Protein AF-A0A820QD70-F1 (afdb_monomer)

Solvent-accessible surface area (backbone atoms only — not comparable to full-atom values): 6001 Å² total; per-residue (Å²): 91,65,48,60,62,79,46,61,94,56,90,63,70,84,49,39,33,91,88,77,72,37,71,30,68,42,69,40,91,84,80,68,43,86,37,78,56,48,93,78,48,75,41,85,82,56,80,71,97,57,97,62,93,88,66,84,82,82,71,86,64,44,66,90,75,40,66,89,76,60,82,84,79,87,78,93,74,86,79,92,79,87,86,129

Radius of gyration: 16.75 Å; Cα contacts (8 Å, |Δi|>4): 58; chains: 1; bounding box: 45×28×53 Å

Secondary structure (DSSP, 8-state):
-HHHHHTTTS--GGGEETTTTEE-EEE-TTT--EEE--TT---TTPPPSS--TT---TTSS-TTT-GGG--S---SS-------

Foldseek 3Di:
DVVCVVQPPHDPPVQADPVVLHGDWDQDPPVSDTAGDDPVDDDPPGDDPDDDPPDDPPPPDTPSPDCVPDDDDDDPDDDDDDDD

Nearest PDB structures (foldseek):
  8j07-assembly1_z  TM=9.791E-01  e=5.252E-08  Homo sapiens
  7jtk-assembly1_k  TM=9.742E-01  e=6.851E-06  Chlamydomonas reinhardtii

InterPro domains:
  IPR052320 Cytochrome b5 domain-containing [PTHR21281] (1-83)

Structure (mmCIF, N/CA/C/O backbone):
data_AF-A0A820QD70-F1
#
_entry.id   AF-A0A820QD70-F1
#
loop_
_atom_site.group_PDB
_atom_site.id
_atom_site.type_symbol
_atom_site.label_atom_id
_atom_site.label_alt_id
_atom_site.label_comp_id
_atom_site.label_asym_id
_atom_site.label_entity_id
_atom_site.label_seq_id
_atom_site.pdbx_PDB_ins_code
_atom_site.Cartn_x
_atom_site.Cartn_y
_atom_site.Cartn_z
_atom_site.occupancy
_atom_site.B_iso_or_equiv
_atom_site.auth_seq_id
_atom_site.auth_comp_id
_atom_site.auth_asym_id
_atom_site.auth_atom_id
_atom_site.pdbx_PDB_model_num
ATOM 1 N N . LEU A 1 1 ? -6.477 -0.096 -10.855 1.00 64.12 1 LEU A N 1
ATOM 2 C CA . LEU A 1 1 ? -7.521 0.137 -9.827 1.00 64.12 1 LEU A CA 1
ATOM 3 C C . LEU A 1 1 ? -8.033 -1.145 -9.184 1.00 64.12 1 LEU A C 1
ATOM 5 O O . LEU A 1 1 ? -8.197 -1.124 -7.974 1.00 64.12 1 LEU A O 1
ATOM 9 N N . LYS A 1 2 ? -8.242 -2.230 -9.951 1.00 83.19 2 LYS A N 1
ATOM 10 C CA . LYS A 1 2 ? -8.806 -3.500 -9.454 1.00 83.19 2 LYS A CA 1
ATOM 11 C C . LYS A 1 2 ? -8.325 -3.923 -8.049 1.00 83.19 2 LYS A C 1
ATOM 13 O O . LYS A 1 2 ? -9.182 -4.000 -7.182 1.00 83.19 2 LYS A O 1
ATOM 18 N N . PRO A 1 3 ? -7.011 -3.992 -7.737 1.00 90.19 3 PRO A N 1
ATOM 19 C CA . PRO A 1 3 ? -6.574 -4.560 -6.458 1.00 90.19 3 PRO A CA 1
ATOM 20 C C . PRO A 1 3 ? -7.054 -3.800 -5.215 1.00 90.19 3 PRO A C 1
ATOM 22 O O . PRO A 1 3 ? -7.345 -4.426 -4.209 1.00 90.19 3 PRO A O 1
ATOM 25 N N . ILE A 1 4 ? -7.149 -2.462 -5.268 1.00 91.56 4 ILE A N 1
ATOM 26 C CA . ILE A 1 4 ? -7.632 -1.647 -4.133 1.00 91.56 4 ILE A CA 1
ATOM 27 C C . ILE A 1 4 ? -9.153 -1.754 -3.990 1.00 91.56 4 ILE A C 1
ATOM 29 O O . ILE A 1 4 ? -9.663 -1.762 -2.875 1.00 91.56 4 ILE A O 1
ATOM 33 N N . ILE A 1 5 ? -9.873 -1.826 -5.112 1.00 93.12 5 ILE A N 1
ATOM 34 C CA . ILE A 1 5 ? -11.335 -1.950 -5.113 1.00 93.12 5 ILE A CA 1
ATOM 35 C C . ILE A 1 5 ? -11.739 -3.327 -4.577 1.00 93.12 5 ILE A C 1
ATOM 37 O O . ILE A 1 5 ? -12.651 -3.417 -3.760 1.00 93.12 5 ILE A O 1
ATOM 41 N N . ASP A 1 6 ? -11.021 -4.375 -4.981 1.00 93.19 6 ASP A N 1
ATOM 42 C CA . ASP A 1 6 ? -11.309 -5.759 -4.596 1.00 93.19 6 ASP A CA 1
ATOM 43 C C . ASP A 1 6 ? -11.134 -5.998 -3.083 1.00 93.19 6 ASP A C 1
ATOM 45 O O . ASP A 1 6 ? -11.796 -6.863 -2.515 1.00 93.19 6 ASP A O 1
ATOM 49 N N . VAL A 1 7 ? -10.276 -5.216 -2.414 1.00 93.31 7 VAL A N 1
ATOM 50 C CA . VAL A 1 7 ? -10.035 -5.289 -0.958 1.00 93.31 7 VAL A CA 1
ATOM 51 C C . VAL A 1 7 ? -10.645 -4.116 -0.183 1.00 93.31 7 VAL A C 1
ATOM 53 O O . VAL A 1 7 ? -10.249 -3.842 0.952 1.00 93.31 7 VAL A O 1
ATOM 56 N N . ALA A 1 8 ? -11.596 -3.392 -0.776 1.00 93.38 8 ALA A N 1
ATOM 57 C CA . ALA A 1 8 ? -12.217 -2.243 -0.128 1.00 93.38 8 ALA A CA 1
ATOM 58 C C . ALA A 1 8 ? -12.863 -2.633 1.217 1.00 93.38 8 ALA A C 1
ATOM 60 O O . ALA A 1 8 ? -13.629 -3.589 1.310 1.00 93.38 8 ALA A O 1
ATOM 61 N N . GLY A 1 9 ? -12.547 -1.876 2.273 1.00 92.81 9 GLY A N 1
ATOM 62 C CA . GLY A 1 9 ? -13.025 -2.143 3.635 1.00 92.81 9 GLY A CA 1
ATOM 63 C C . GLY A 1 9 ? -12.229 -3.203 4.408 1.00 92.81 9 GLY A C 1
ATOM 64 O O . GLY A 1 9 ? -12.537 -3.445 5.574 1.00 92.81 9 GLY A O 1
ATOM 65 N N . LEU A 1 10 ? -11.204 -3.808 3.800 1.00 93.88 10 LEU A N 1
ATOM 66 C CA . LEU A 1 10 ? -10.302 -4.757 4.456 1.00 93.88 10 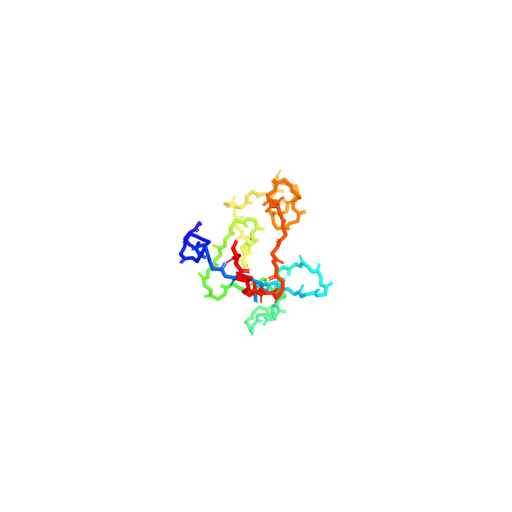LEU A CA 1
ATOM 67 C C . LEU A 1 10 ? -9.007 -4.085 4.937 1.00 93.88 10 LEU A C 1
ATOM 69 O O . LEU A 1 10 ? -8.676 -2.962 4.554 1.00 93.88 10 LEU A O 1
ATOM 73 N N . ASP A 1 11 ? -8.254 -4.802 5.775 1.00 93.12 11 ASP A N 1
ATOM 74 C CA . ASP A 1 11 ? -6.927 -4.370 6.212 1.00 93.12 11 ASP A CA 1
ATOM 75 C C . ASP A 1 11 ? -5.856 -4.653 5.147 1.00 93.12 11 ASP A C 1
ATOM 77 O O . ASP A 1 11 ? -5.598 -5.796 4.762 1.00 93.12 11 ASP A O 1
ATOM 81 N N . ILE A 1 12 ? -5.178 -3.590 4.720 1.00 94.12 12 ILE A N 1
ATOM 82 C CA . ILE A 1 12 ? -4.078 -3.632 3.747 1.00 94.12 12 ILE A CA 1
ATOM 83 C C . ILE A 1 12 ? -2.708 -3.394 4.392 1.00 94.12 12 ILE A C 1
ATOM 85 O O . ILE A 1 12 ? -1.716 -3.226 3.684 1.00 94.12 12 ILE A O 1
ATOM 89 N N . SER A 1 13 ? -2.610 -3.406 5.728 1.00 92.94 13 SER A N 1
ATOM 90 C CA . SER A 1 13 ? -1.344 -3.187 6.448 1.00 92.94 13 SER A CA 1
ATOM 91 C C . SER A 1 13 ? -0.230 -4.140 5.993 1.00 92.94 13 SER A C 1
ATOM 93 O O . SER A 1 13 ? 0.945 -3.776 5.980 1.00 92.94 13 SER A O 1
ATOM 95 N N . HIS A 1 14 ? -0.590 -5.349 5.551 1.00 92.69 14 HIS A N 1
ATOM 96 C CA . HIS A 1 14 ? 0.348 -6.357 5.057 1.00 92.69 14 HIS A CA 1
ATOM 97 C C . HIS A 1 14 ? 1.044 -5.995 3.729 1.00 92.69 14 HIS A C 1
ATOM 99 O O . HIS A 1 14 ? 2.047 -6.626 3.393 1.00 92.69 14 HIS A O 1
ATOM 105 N N . TRP A 1 15 ? 0.564 -4.992 2.986 1.00 94.44 15 TRP A N 1
ATOM 106 C CA . TRP A 1 15 ? 1.210 -4.513 1.753 1.00 94.44 15 TRP A CA 1
ATOM 107 C C . TRP A 1 15 ? 2.447 -3.655 2.028 1.00 94.44 15 TRP A C 1
ATOM 109 O O . TRP A 1 15 ? 3.321 -3.524 1.168 1.00 94.44 15 TRP A O 1
ATOM 119 N N . PHE A 1 16 ? 2.531 -3.085 3.229 1.00 95.00 16 PHE A N 1
ATOM 120 C CA . PHE A 1 16 ? 3.543 -2.105 3.601 1.00 95.00 16 PHE A CA 1
ATOM 121 C C . PHE A 1 16 ? 4.579 -2.708 4.561 1.00 95.00 16 PHE A C 1
ATOM 123 O O . PHE A 1 16 ? 4.317 -3.669 5.297 1.00 95.00 16 PHE A O 1
ATOM 130 N N . ASP A 1 17 ? 5.799 -2.181 4.512 1.00 95.06 17 ASP A N 1
ATOM 131 C CA . ASP A 1 17 ? 6.843 -2.458 5.496 1.00 95.06 17 ASP A CA 1
ATOM 132 C C . ASP A 1 17 ? 6.632 -1.521 6.704 1.00 95.06 17 ASP A C 1
ATOM 134 O O . ASP A 1 17 ? 6.664 -0.296 6.544 1.00 95.06 17 ASP A O 1
ATOM 138 N N . PRO A 1 18 ? 6.426 -2.062 7.921 1.00 92.75 18 PRO A N 1
ATOM 139 C CA . PRO A 1 18 ? 6.166 -1.258 9.116 1.00 92.75 18 PRO A CA 1
ATOM 140 C C . PRO A 1 18 ? 7.334 -0.345 9.519 1.00 92.75 18 PRO A C 1
ATOM 142 O O . PRO A 1 18 ? 7.133 0.590 10.291 1.00 92.75 18 PRO A O 1
ATOM 145 N N . ARG A 1 19 ? 8.556 -0.601 9.035 1.00 93.50 19 ARG A N 1
ATOM 146 C CA . ARG A 1 19 ? 9.736 0.217 9.341 1.00 93.50 19 ARG A CA 1
ATOM 147 C C . ARG A 1 19 ? 9.853 1.422 8.416 1.00 93.50 19 ARG A C 1
ATOM 149 O O . ARG A 1 19 ? 10.204 2.505 8.872 1.00 93.50 19 ARG A O 1
ATOM 156 N N . THR A 1 20 ? 9.598 1.236 7.123 1.00 92.06 20 THR A N 1
ATOM 157 C CA . THR A 1 20 ? 9.752 2.302 6.118 1.00 92.06 20 THR A CA 1
ATOM 158 C C . THR A 1 20 ? 8.454 3.065 5.871 1.00 92.06 20 THR A C 1
ATOM 160 O O . THR A 1 20 ? 8.497 4.173 5.338 1.00 92.06 20 THR A O 1
ATOM 163 N N . ASN A 1 21 ? 7.306 2.498 6.270 1.00 90.19 21 ASN A N 1
ATOM 164 C CA . ASN A 1 21 ? 5.967 2.961 5.892 1.00 90.19 21 ASN A CA 1
ATOM 165 C C . ASN A 1 21 ? 5.792 3.077 4.369 1.00 90.19 21 ASN A C 1
ATOM 167 O O . ASN A 1 21 ? 5.014 3.896 3.874 1.00 90.19 21 ASN A O 1
ATOM 171 N N . ASP A 1 22 ? 6.547 2.270 3.626 1.00 93.62 22 ASP A N 1
ATOM 172 C CA . ASP A 1 22 ? 6.478 2.174 2.178 1.00 93.62 22 ASP A CA 1
ATOM 173 C C . ASP A 1 22 ? 6.054 0.770 1.756 1.00 93.62 22 ASP A C 1
ATOM 175 O O . ASP A 1 22 ? 5.975 -0.146 2.579 1.00 93.62 22 ASP A O 1
ATOM 179 N N . ILE A 1 23 ? 5.751 0.593 0.475 1.00 94.00 23 ILE A N 1
ATOM 180 C CA . ILE A 1 23 ? 5.378 -0.717 -0.062 1.00 94.00 23 ILE A CA 1
ATOM 181 C C . ILE A 1 23 ? 6.525 -1.705 0.174 1.00 94.00 23 ILE A C 1
ATOM 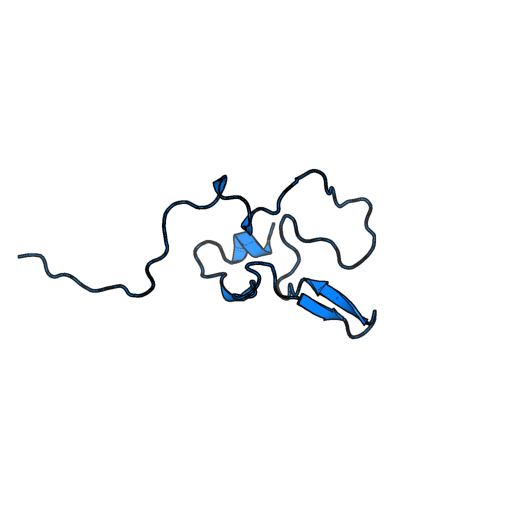183 O O . ILE A 1 23 ? 7.707 -1.357 0.092 1.00 94.00 23 ILE A O 1
ATOM 187 N N . ARG A 1 24 ? 6.185 -2.958 0.481 1.00 94.88 24 ARG A N 1
ATOM 188 C CA . ARG A 1 24 ? 7.183 -4.027 0.583 1.00 94.88 24 ARG A CA 1
ATOM 189 C C . ARG A 1 24 ? 7.881 -4.222 -0.756 1.00 94.88 24 ARG A C 1
ATOM 191 O O . ARG A 1 24 ? 7.246 -4.161 -1.799 1.00 94.88 24 ARG A O 1
ATOM 198 N N . HIS A 1 25 ? 9.175 -4.498 -0.734 1.00 94.62 25 HIS A N 1
ATOM 199 C CA . HIS A 1 25 ? 9.938 -4.799 -1.942 1.00 94.62 25 HIS A CA 1
ATOM 200 C C . HIS A 1 25 ? 10.464 -6.233 -1.890 1.00 94.62 25 HIS A C 1
ATOM 202 O O . HIS A 1 25 ? 10.632 -6.804 -0.812 1.00 94.62 25 HIS A O 1
ATOM 208 N N . HIS A 1 26 ? 10.723 -6.805 -3.059 1.00 93.69 26 HIS A N 1
ATOM 209 C CA . HIS A 1 26 ? 11.378 -8.097 -3.220 1.00 93.69 26 HIS A CA 1
ATOM 210 C C . HIS A 1 26 ? 12.446 -7.995 -4.310 1.00 93.69 26 HIS A C 1
ATOM 212 O O . HIS A 1 26 ? 12.399 -7.091 -5.144 1.00 93.69 26 HIS A O 1
ATOM 218 N N . ILE A 1 27 ? 13.417 -8.905 -4.282 1.00 94.75 27 ILE A N 1
ATOM 2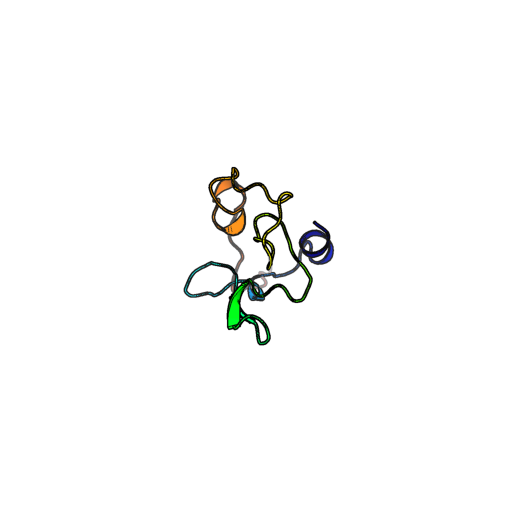19 C CA . ILE A 1 27 ? 14.366 -9.060 -5.383 1.00 94.75 27 ILE A CA 1
ATOM 220 C C . ILE A 1 27 ? 13.700 -9.973 -6.405 1.00 94.75 27 ILE A C 1
ATOM 222 O O . ILE A 1 27 ? 13.362 -11.115 -6.084 1.00 94.75 27 ILE A O 1
ATOM 226 N N . ASP A 1 28 ? 13.491 -9.460 -7.609 1.00 91.25 28 ASP A N 1
ATOM 227 C CA . ASP A 1 28 ? 12.944 -10.250 -8.702 1.00 91.25 28 ASP A CA 1
ATOM 228 C C . ASP A 1 28 ? 13.966 -11.317 -9.137 1.00 91.25 28 ASP A C 1
ATOM 230 O O . ASP A 1 28 ? 15.127 -10.982 -9.381 1.00 91.25 28 ASP A O 1
ATOM 234 N N . PRO A 1 29 ? 13.586 -12.603 -9.227 1.00 91.94 29 PRO A N 1
ATOM 235 C CA . PRO A 1 29 ? 14.536 -13.682 -9.494 1.00 91.94 29 PRO A CA 1
ATOM 236 C C . PRO A 1 29 ? 15.096 -13.675 -10.922 1.00 91.94 29 PRO A C 1
ATOM 238 O O . PRO A 1 29 ? 16.075 -14.370 -11.174 1.00 91.94 29 PRO A O 1
ATOM 241 N N . VAL A 1 30 ? 14.481 -12.935 -11.853 1.00 91.50 30 VAL A N 1
ATOM 242 C CA . VAL A 1 30 ? 14.885 -12.902 -13.266 1.00 91.50 30 VAL A CA 1
ATOM 243 C C . VAL A 1 30 ? 15.789 -11.705 -13.544 1.00 91.50 30 VAL A C 1
ATOM 245 O O . VAL A 1 30 ? 16.867 -11.844 -14.113 1.00 91.50 30 VAL A O 1
ATOM 248 N N . THR A 1 31 ? 15.352 -10.517 -13.141 1.00 89.62 31 THR A N 1
ATOM 249 C CA . THR A 1 31 ? 16.061 -9.251 -13.370 1.00 89.62 31 THR A CA 1
ATOM 250 C C . THR A 1 31 ? 17.064 -8.928 -12.268 1.00 89.62 31 THR A C 1
ATOM 252 O O . THR A 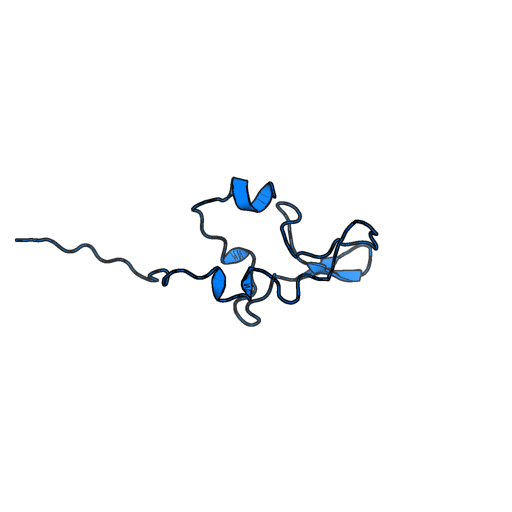1 31 ? 17.910 -8.056 -12.455 1.00 89.62 31 THR A O 1
ATOM 255 N N . HIS A 1 32 ? 16.972 -9.601 -11.115 1.00 92.19 32 HIS A N 1
ATOM 256 C CA . HIS A 1 32 ? 17.723 -9.291 -9.895 1.00 92.19 32 HIS A CA 1
ATOM 257 C C . HIS A 1 32 ? 17.548 -7.841 -9.407 1.00 92.19 32 HIS A C 1
ATOM 259 O O . HIS A 1 32 ? 18.327 -7.352 -8.587 1.00 92.19 32 HIS A O 1
ATOM 265 N N . CYS A 1 33 ? 16.507 -7.148 -9.875 1.00 92.31 33 CYS A N 1
ATOM 266 C CA . CYS A 1 33 ? 16.178 -5.793 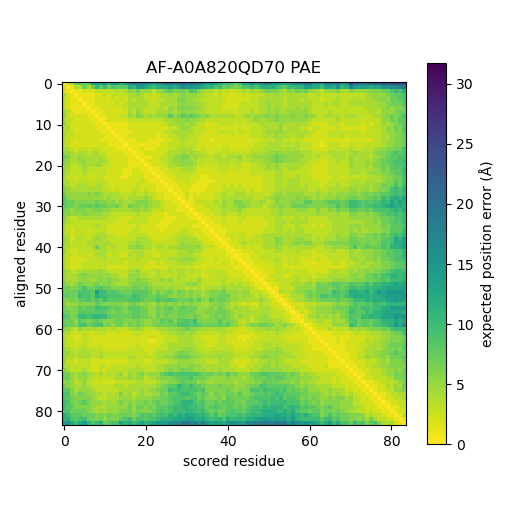-9.458 1.00 92.31 33 CYS A CA 1
ATOM 267 C C . CYS A 1 33 ? 15.292 -5.794 -8.207 1.00 92.31 33 CYS A C 1
ATOM 269 O O . CYS A 1 33 ? 14.495 -6.705 -7.977 1.00 92.31 33 CYS A O 1
ATOM 271 N N . LEU A 1 34 ? 15.407 -4.733 -7.405 1.00 92.88 34 LEU A N 1
ATOM 272 C CA . LEU A 1 34 ? 14.519 -4.494 -6.272 1.00 92.88 34 LEU A CA 1
ATOM 273 C C . LEU A 1 34 ? 13.191 -3.921 -6.781 1.00 92.88 34 LEU A C 1
ATOM 275 O O . LEU A 1 34 ? 13.144 -2.772 -7.218 1.00 92.88 34 LEU A O 1
ATOM 279 N N . LEU A 1 35 ? 12.119 -4.708 -6.709 1.00 93.06 35 LEU A N 1
ATOM 280 C CA . LEU A 1 35 ? 10.802 -4.344 -7.233 1.00 93.06 35 LEU A CA 1
ATOM 281 C C . LEU A 1 35 ? 9.723 -4.311 -6.140 1.00 93.06 35 LEU A C 1
ATOM 283 O O . LEU A 1 35 ? 9.784 -5.099 -5.187 1.00 93.06 35 LEU A O 1
ATOM 287 N N . PRO A 1 36 ? 8.691 -3.455 -6.282 1.00 93.38 36 PRO A N 1
ATOM 288 C CA . PRO A 1 36 ? 7.538 -3.458 -5.389 1.00 93.38 36 PRO A CA 1
ATOM 289 C C . PRO A 1 36 ? 6.836 -4.822 -5.380 1.00 93.38 36 PRO A C 1
ATOM 291 O O . PRO A 1 36 ? 6.478 -5.374 -6.421 1.00 93.38 36 PRO A O 1
ATOM 294 N N . TYR A 1 37 ? 6.607 -5.366 -4.191 1.00 93.25 37 TYR A N 1
ATOM 295 C CA . TYR A 1 37 ? 5.925 -6.635 -3.987 1.00 93.25 37 TYR A CA 1
ATOM 296 C C . TYR A 1 37 ? 4.409 -6.436 -4.068 1.00 93.25 37 TYR A C 1
ATOM 298 O O . TYR A 1 37 ? 3.768 -5.979 -3.122 1.00 93.25 37 TYR A O 1
ATOM 306 N N . THR A 1 38 ? 3.831 -6.769 -5.222 1.00 92.31 38 THR A N 1
ATOM 307 C CA . THR A 1 38 ? 2.400 -6.581 -5.510 1.00 92.31 38 THR A CA 1
ATOM 308 C C . THR A 1 38 ? 1.755 -7.870 -6.047 1.00 92.31 38 THR A C 1
ATOM 310 O O . THR A 1 38 ? 1.399 -7.945 -7.222 1.00 92.31 38 THR A O 1
ATOM 313 N N . PRO A 1 39 ? 1.572 -8.911 -5.204 1.00 90.12 39 PRO A N 1
ATOM 314 C CA . PRO A 1 39 ? 1.098 -10.231 -5.647 1.00 90.12 39 PRO A CA 1
ATOM 315 C C . PRO A 1 39 ? -0.336 -10.215 -6.196 1.00 90.12 39 PRO A C 1
ATOM 317 O O . PRO A 1 39 ? -0.678 -11.004 -7.069 1.00 90.12 39 PRO A O 1
ATOM 320 N N . HIS A 1 40 ? -1.170 -9.287 -5.719 1.00 89.62 40 HIS A N 1
ATOM 321 C CA . HIS A 1 40 ? -2.546 -9.095 -6.190 1.00 89.62 40 HIS A CA 1
ATOM 322 C C . HIS A 1 40 ? -2.640 -8.151 -7.400 1.00 89.62 40 HIS A C 1
ATOM 324 O O . HIS A 1 40 ? -3.734 -7.801 -7.837 1.00 89.62 40 HIS A O 1
ATOM 330 N N . GLY A 1 41 ? -1.496 -7.733 -7.947 1.00 90.50 41 GLY A N 1
ATOM 331 C CA . GLY A 1 41 ? -1.397 -6.825 -9.079 1.00 90.50 41 GLY A CA 1
ATOM 332 C C . GLY A 1 41 ? -1.087 -5.378 -8.694 1.00 90.50 41 GLY A C 1
ATOM 333 O O . GLY A 1 41 ? -1.168 -4.957 -7.538 1.00 90.50 41 GLY A O 1
ATOM 334 N N . ARG A 1 42 ? -0.729 -4.595 -9.716 1.00 91.25 42 ARG A N 1
ATOM 335 C CA . ARG A 1 42 ? -0.305 -3.197 -9.583 1.00 91.25 42 ARG A CA 1
ATOM 336 C C . ARG A 1 42 ? -1.481 -2.271 -9.254 1.00 91.25 42 ARG A C 1
ATOM 338 O O . ARG A 1 42 ? -2.533 -2.318 -9.900 1.00 91.25 42 ARG A O 1
ATOM 345 N N . PHE A 1 43 ? -1.279 -1.370 -8.296 1.00 91.75 43 PHE A N 1
ATOM 346 C CA . PHE A 1 43 ? -2.240 -0.328 -7.922 1.00 91.75 43 PHE A CA 1
ATOM 347 C C . PHE A 1 43 ? -1.671 1.090 -8.115 1.00 91.75 43 PHE A C 1
ATOM 349 O O . PHE A 1 43 ? -0.576 1.268 -8.645 1.00 91.75 43 PHE A O 1
ATOM 356 N N . ILE A 1 44 ? -2.470 2.110 -7.781 1.00 90.81 44 ILE A N 1
ATOM 357 C CA . ILE A 1 44 ? -2.166 3.527 -8.043 1.00 90.81 44 ILE A CA 1
ATOM 358 C C . ILE A 1 44 ? -0.829 3.925 -7.400 1.00 90.81 44 ILE A C 1
ATOM 360 O O . ILE A 1 44 ? -0.565 3.529 -6.270 1.00 90.81 44 ILE A O 1
ATOM 364 N N . HIS A 1 45 ? -0.027 4.725 -8.111 1.00 92.56 45 HIS A N 1
ATOM 365 C CA . HIS A 1 45 ? 1.298 5.232 -7.706 1.00 92.56 45 HIS A CA 1
ATOM 366 C C . HIS A 1 45 ? 2.385 4.159 -7.492 1.00 92.56 45 HIS A C 1
ATOM 368 O O . HIS A 1 45 ? 3.474 4.480 -7.024 1.00 92.56 45 HIS A O 1
ATOM 374 N N . VAL A 1 46 ? 2.132 2.900 -7.872 1.00 92.06 46 VAL A N 1
ATOM 375 C CA . VAL A 1 46 ? 3.164 1.855 -7.947 1.00 92.06 46 VAL A CA 1
ATOM 376 C C . VAL A 1 46 ? 3.770 1.832 -9.346 1.00 92.06 46 VAL A C 1
ATOM 378 O O . VAL A 1 46 ? 3.048 1.666 -10.340 1.00 92.06 46 VAL A O 1
ATOM 381 N N . ALA A 1 47 ? 5.095 1.975 -9.407 1.00 89.81 47 ALA A N 1
ATOM 382 C CA . ALA A 1 47 ? 5.851 1.922 -10.650 1.00 89.81 47 ALA A CA 1
ATOM 383 C C . ALA A 1 47 ? 5.737 0.541 -11.327 1.00 89.81 47 ALA A C 1
ATOM 385 O O . ALA A 1 47 ? 5.651 -0.483 -10.640 1.00 89.81 47 ALA A O 1
ATOM 386 N N . PRO A 1 48 ? 5.697 0.488 -12.669 1.00 90.38 48 PRO A N 1
ATOM 387 C CA . PRO A 1 48 ? 5.750 -0.769 -13.400 1.00 90.38 48 PRO A CA 1
ATOM 388 C C . PRO A 1 48 ? 7.122 -1.450 -13.223 1.00 90.38 48 PRO A C 1
ATOM 390 O O . PRO A 1 48 ? 8.124 -0.765 -13.031 1.00 90.38 48 PRO A O 1
ATOM 393 N N . PRO A 1 49 ? 7.186 -2.792 -13.312 1.00 87.62 49 PRO A N 1
ATOM 394 C CA . PRO A 1 49 ? 8.439 -3.541 -13.165 1.00 87.62 49 PRO A CA 1
ATOM 395 C C . PRO A 1 49 ? 9.420 -3.326 -14.329 1.00 87.62 49 PRO A C 1
ATOM 397 O O . PRO A 1 49 ? 10.613 -3.562 -14.180 1.00 87.62 49 PRO A O 1
ATOM 400 N N . PHE A 1 50 ? 8.923 -2.863 -15.478 1.00 87.12 50 PHE A N 1
ATOM 401 C CA . PHE A 1 50 ? 9.705 -2.593 -16.680 1.00 87.12 50 PHE A CA 1
ATOM 402 C C . PHE A 1 50 ? 9.483 -1.151 -17.146 1.00 87.12 50 PHE A C 1
ATOM 404 O O . PHE A 1 50 ? 8.434 -0.572 -16.836 1.00 87.12 50 PHE A O 1
ATOM 411 N N . PRO A 1 51 ? 10.424 -0.578 -17.919 1.00 86.69 51 PRO A N 1
ATOM 412 C CA . PRO A 1 51 ? 10.239 0.727 -18.537 1.00 86.69 51 PRO A CA 1
ATOM 413 C C . PRO A 1 51 ? 8.928 0.766 -19.325 1.00 86.69 51 PRO A C 1
ATOM 415 O O . PRO A 1 51 ? 8.683 -0.074 -20.189 1.00 86.69 51 PRO A O 1
ATOM 418 N N . SER A 1 52 ? 8.073 1.731 -19.006 1.00 86.44 52 SER A N 1
ATOM 419 C CA . SER A 1 52 ? 6.779 1.915 -19.656 1.00 86.44 52 SER A CA 1
ATOM 420 C C . SER A 1 52 ? 6.538 3.401 -19.864 1.00 86.44 52 SER A C 1
ATOM 422 O O . SER A 1 52 ? 6.772 4.203 -18.961 1.00 86.44 52 SER A O 1
ATOM 424 N N . SER A 1 53 ? 6.061 3.757 -21.055 1.00 88.25 53 SER A N 1
ATOM 425 C CA . SER A 1 53 ? 5.675 5.127 -21.403 1.00 88.25 53 SER A CA 1
ATOM 426 C C . SER A 1 53 ? 4.311 5.526 -20.832 1.00 88.25 53 SER A C 1
ATOM 428 O O . SER A 1 53 ? 3.984 6.707 -20.809 1.00 88.25 53 SER A O 1
ATOM 430 N N . ASP A 1 54 ? 3.541 4.560 -20.327 1.00 85.75 54 ASP A N 1
ATOM 431 C CA . ASP A 1 54 ? 2.164 4.761 -19.861 1.00 85.75 54 ASP A CA 1
ATOM 432 C C . ASP A 1 54 ? 2.081 5.074 -18.356 1.00 85.75 54 ASP A C 1
ATOM 434 O O . ASP A 1 54 ? 0.999 5.090 -17.764 1.00 85.75 54 ASP A O 1
ATOM 438 N N . PHE A 1 55 ? 3.227 5.279 -17.698 1.00 87.50 55 PHE A N 1
ATOM 439 C CA . PHE A 1 55 ? 3.305 5.590 -16.275 1.00 87.50 55 PHE A CA 1
ATOM 440 C C . PHE A 1 55 ? 3.759 7.033 -16.049 1.00 87.50 55 PHE A C 1
ATOM 442 O O . PHE A 1 55 ? 4.934 7.365 -16.199 1.00 87.50 55 PHE A O 1
ATOM 449 N N . ALA A 1 56 ? 2.813 7.886 -15.655 1.00 87.00 56 ALA A N 1
ATOM 450 C CA . ALA A 1 56 ? 3.094 9.261 -15.269 1.00 87.00 56 ALA A CA 1
ATOM 451 C C . ALA A 1 56 ? 3.675 9.318 -13.846 1.00 87.00 56 ALA A C 1
ATOM 453 O O . ALA A 1 56 ? 3.124 8.715 -12.927 1.00 87.00 56 ALA A O 1
ATOM 454 N N . ASN A 1 57 ? 4.780 10.051 -13.677 1.00 86.12 57 ASN A N 1
ATOM 455 C CA . ASN A 1 57 ? 5.489 10.256 -12.404 1.00 86.12 57 ASN A CA 1
ATOM 456 C C . ASN A 1 57 ? 5.254 11.659 -11.804 1.00 86.12 57 ASN A C 1
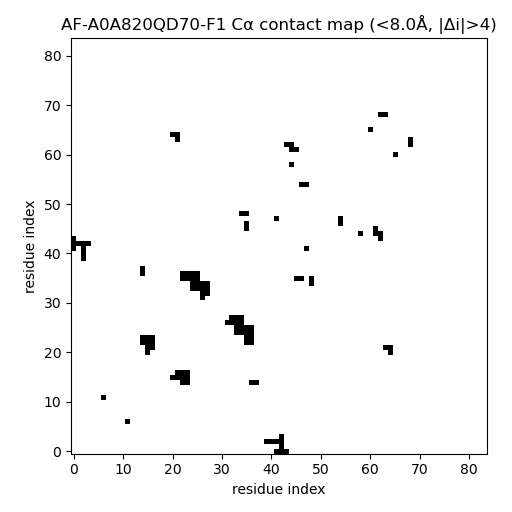ATOM 458 O O . ASN A 1 57 ? 5.984 12.093 -10.916 1.00 86.12 57 ASN A O 1
ATOM 462 N N . ASP A 1 58 ? 4.260 12.393 -12.299 1.00 89.62 58 ASP A N 1
ATOM 463 C CA . ASP A 1 58 ? 3.975 13.799 -11.976 1.00 89.62 58 ASP A CA 1
ATOM 464 C C . ASP A 1 58 ? 3.089 13.996 -10.730 1.00 89.62 58 ASP A C 1
ATOM 466 O O . ASP A 1 58 ? 2.764 15.121 -10.360 1.00 89.62 58 ASP A O 1
ATOM 470 N N . TYR A 1 59 ? 2.742 12.914 -10.028 1.00 86.69 59 TYR A N 1
ATOM 471 C CA . TYR A 1 59 ? 1.876 12.934 -8.843 1.00 86.69 59 TYR A CA 1
ATOM 472 C C . TYR A 1 59 ? 2.570 13.402 -7.548 1.00 86.69 59 TYR A C 1
ATOM 474 O O . TYR A 1 59 ? 1.916 13.559 -6.516 1.00 86.69 59 TYR A O 1
ATOM 482 N N . GLY A 1 60 ? 3.888 13.627 -7.569 1.00 90.06 60 GLY A N 1
ATOM 483 C CA . GLY A 1 60 ? 4.668 14.122 -6.431 1.00 90.06 60 GLY A CA 1
ATOM 484 C C . GLY A 1 60 ? 4.872 13.078 -5.329 1.00 90.06 60 GLY A C 1
ATOM 485 O O . GLY A 1 60 ? 5.959 12.515 -5.207 1.00 90.06 60 GLY A O 1
ATOM 486 N N . ILE A 1 61 ? 3.838 12.809 -4.525 1.00 92.31 61 ILE A N 1
ATOM 487 C CA . ILE A 1 61 ? 3.878 11.816 -3.440 1.00 92.31 61 ILE A CA 1
ATOM 488 C C . ILE A 1 61 ? 2.876 10.682 -3.673 1.00 92.31 61 ILE A C 1
ATOM 490 O O . ILE A 1 61 ? 1.760 10.909 -4.146 1.00 92.31 61 ILE A O 1
ATOM 494 N N . PRO A 1 62 ? 3.233 9.432 -3.337 1.00 93.50 62 PRO A N 1
ATOM 495 C CA . PRO A 1 62 ? 2.294 8.332 -3.450 1.00 93.50 62 PRO A CA 1
ATOM 496 C C . PRO A 1 62 ? 1.158 8.473 -2.426 1.00 93.50 62 PRO A C 1
ATOM 498 O O . PRO A 1 62 ? 1.328 9.062 -1.357 1.00 93.50 62 PRO A O 1
ATOM 501 N N . TRP A 1 63 ? -0.005 7.885 -2.722 1.00 92.88 63 TRP A N 1
ATOM 502 C CA . TRP A 1 63 ? -1.233 8.146 -1.960 1.00 92.88 63 TRP A CA 1
ATOM 503 C C . TRP A 1 63 ? -1.137 7.672 -0.501 1.00 92.88 63 TRP A C 1
ATOM 505 O O . TRP A 1 63 ? -1.723 8.286 0.383 1.00 92.88 63 TRP A O 1
ATOM 515 N N . TRP A 1 64 ? -0.350 6.624 -0.223 1.00 93.06 64 TRP A N 1
ATOM 516 C CA . TRP A 1 64 ? -0.131 6.105 1.136 1.00 93.06 64 TRP A CA 1
ATOM 517 C C . TRP A 1 64 ? 0.725 7.035 2.012 1.00 93.06 64 TRP A C 1
ATOM 519 O O . TRP A 1 64 ? 0.668 6.968 3.247 1.00 93.06 64 TRP A O 1
ATOM 529 N N . LYS A 1 65 ? 1.504 7.931 1.390 1.00 93.69 65 LYS A N 1
ATOM 530 C CA . LYS A 1 65 ? 2.302 8.949 2.088 1.00 93.69 65 LYS A CA 1
ATOM 531 C C . LYS A 1 65 ? 1.559 10.273 2.240 1.00 93.69 65 LYS A C 1
ATOM 533 O O . LYS A 1 65 ? 1.902 11.033 3.139 1.00 93.69 65 LYS A O 1
ATOM 538 N N . ASP A 1 66 ? 0.535 10.521 1.429 1.00 95.12 66 ASP A N 1
ATOM 539 C CA . ASP A 1 66 ? -0.245 11.755 1.472 1.00 95.12 66 ASP A CA 1
ATOM 540 C C . ASP A 1 66 ? -1.226 11.771 2.669 1.00 95.12 66 ASP A C 1
ATOM 542 O O . ASP A 1 66 ? -2.130 10.930 2.752 1.00 95.12 66 ASP A O 1
ATOM 546 N N . PRO A 1 67 ? -1.080 12.719 3.620 1.00 93.19 67 PRO A N 1
ATOM 547 C CA . PRO A 1 67 ? -1.992 12.864 4.753 1.00 93.19 67 PRO A CA 1
ATOM 548 C C . PRO A 1 67 ? -3.435 13.179 4.350 1.00 93.19 67 PRO A C 1
ATOM 550 O O . PRO A 1 67 ? -4.347 12.864 5.112 1.00 93.19 67 PRO A O 1
ATOM 553 N N . LYS A 1 68 ? -3.664 13.756 3.163 1.00 95.06 68 LYS A N 1
ATOM 554 C CA . LYS A 1 68 ? -4.999 14.112 2.659 1.00 95.06 68 LYS A CA 1
ATOM 555 C C . LYS A 1 68 ? -5.951 12.916 2.605 1.00 95.06 68 LYS A C 1
ATOM 557 O O . LYS A 1 68 ? -7.156 13.092 2.766 1.00 95.06 68 LYS A O 1
ATOM 562 N N . TYR A 1 69 ? -5.425 11.709 2.392 1.00 92.81 69 TY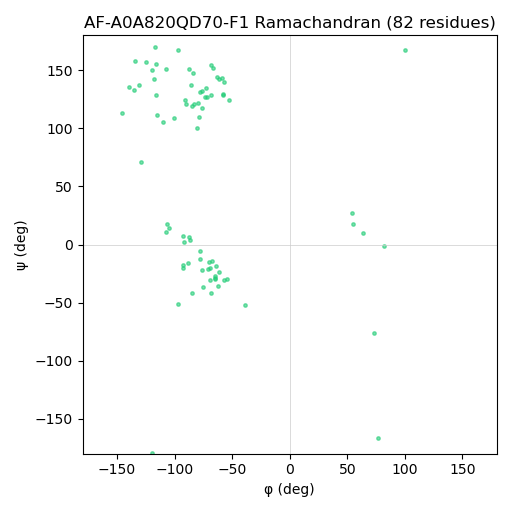R A N 1
ATOM 563 C CA . TYR A 1 69 ? -6.224 10.482 2.308 1.00 92.81 69 TYR A CA 1
ATOM 564 C C . TYR A 1 69 ? -6.381 9.752 3.651 1.00 92.81 69 TYR A C 1
ATOM 566 O O . TYR A 1 69 ? -6.999 8.689 3.698 1.00 92.81 69 TYR A O 1
ATOM 574 N N . LYS A 1 70 ? -5.842 10.290 4.754 1.00 93.75 70 LYS A N 1
ATOM 575 C CA . LYS A 1 70 ? -5.927 9.678 6.088 1.00 93.75 70 LYS A CA 1
ATOM 576 C C . LYS A 1 70 ? -7.028 10.358 6.899 1.00 93.75 70 LYS A C 1
ATOM 578 O O . LYS A 1 70 ? -6.871 11.494 7.334 1.00 93.75 70 LYS A O 1
ATOM 583 N N . ILE A 1 71 ? -8.134 9.648 7.122 1.00 95.38 71 ILE A N 1
ATOM 584 C CA . ILE A 1 71 ? -9.270 10.137 7.914 1.00 95.38 71 ILE A CA 1
ATOM 585 C C . ILE A 1 71 ? -9.405 9.270 9.169 1.00 95.38 71 ILE A C 1
ATOM 587 O O . ILE A 1 71 ? -9.767 8.098 9.090 1.00 95.38 71 ILE A O 1
ATOM 591 N N . GLY A 1 72 ? -9.115 9.855 10.334 1.00 93.56 72 GLY A N 1
ATOM 592 C CA . GLY A 1 72 ? -9.169 9.164 11.626 1.00 93.56 72 GLY A CA 1
A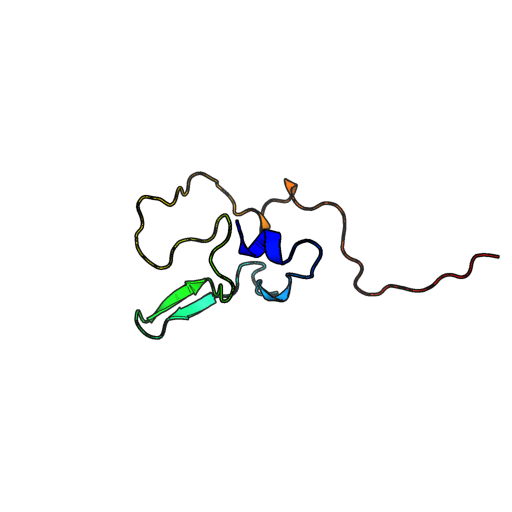TOM 593 C C . GLY A 1 72 ? -7.981 8.231 11.891 1.00 93.56 72 GLY A C 1
ATOM 594 O O . GLY A 1 72 ? -6.948 8.296 11.227 1.00 93.56 72 GLY A O 1
ATOM 595 N N . VAL A 1 73 ? -8.119 7.379 12.912 1.00 92.62 73 VAL A N 1
ATOM 596 C CA . VAL A 1 73 ? -7.098 6.407 13.337 1.00 92.62 73 VAL A CA 1
ATOM 597 C C . VAL A 1 73 ? -7.770 5.063 13.600 1.00 92.62 73 VAL A C 1
ATOM 599 O O . VAL A 1 73 ? -8.794 4.998 14.281 1.00 92.62 73 VAL A O 1
ATOM 602 N N . LEU A 1 74 ? -7.186 3.983 13.080 1.00 92.62 74 LEU A N 1
ATOM 603 C CA . LEU A 1 74 ? -7.677 2.630 13.321 1.00 92.62 74 LEU A CA 1
ATOM 604 C C . LEU A 1 74 ? -7.352 2.191 14.758 1.00 92.62 74 LEU A C 1
ATOM 606 O O . LEU A 1 74 ? -6.199 2.234 15.190 1.00 92.62 74 LEU A O 1
ATOM 610 N N . SER A 1 75 ? -8.366 1.748 15.504 1.00 93.56 75 SER A N 1
ATOM 611 C CA . SER A 1 75 ? -8.167 1.250 16.868 1.00 93.56 75 SER A CA 1
ATOM 612 C C . SER A 1 75 ? -7.460 -0.105 16.864 1.00 93.56 75 SER A C 1
ATOM 614 O O . SER A 1 75 ? -7.936 -1.060 16.257 1.00 93.56 75 SER A O 1
ATOM 616 N N . LYS A 1 76 ? -6.356 -0.219 17.613 1.00 92.25 76 LYS A N 1
ATOM 617 C CA . LYS A 1 76 ? -5.616 -1.481 17.787 1.00 92.25 76 LYS A CA 1
ATOM 618 C C . LYS A 1 76 ? -6.384 -2.515 18.620 1.00 92.25 76 LYS A C 1
ATOM 620 O O . LYS A 1 76 ? -6.178 -3.714 18.456 1.00 92.25 76 LYS A O 1
ATOM 625 N N . LYS A 1 77 ? -7.222 -2.067 19.560 1.00 94.69 77 LYS A N 1
ATOM 626 C CA . LYS A 1 77 ? -7.973 -2.943 20.468 1.00 94.69 77 LYS A CA 1
ATOM 627 C C . LYS A 1 77 ? -9.332 -2.333 20.771 1.00 94.69 77 LYS A C 1
ATOM 629 O O . LYS A 1 77 ? -9.428 -1.312 21.448 1.00 94.69 77 LYS A O 1
ATOM 634 N N . VAL A 1 78 ? -10.382 -2.992 20.297 1.00 94.81 78 VAL A N 1
ATOM 635 C CA . VAL A 1 78 ? -11.766 -2.635 20.616 1.00 94.81 78 VAL A CA 1
ATOM 636 C C . VAL A 1 78 ? -12.187 -3.266 21.944 1.00 94.81 78 VAL A C 1
ATOM 638 O O . VAL A 1 78 ? -11.710 -4.340 22.317 1.00 94.81 78 VAL A O 1
ATOM 641 N N . ARG A 1 79 ? -13.064 -2.581 22.682 1.00 94.88 79 ARG A N 1
ATOM 642 C CA . ARG A 1 79 ? -13.658 -3.075 23.931 1.00 94.88 79 ARG A CA 1
ATOM 643 C C . ARG A 1 79 ? -15.167 -2.891 23.887 1.00 94.88 79 ARG A C 1
ATOM 645 O O . ARG A 1 79 ? -15.641 -1.832 23.486 1.00 94.88 79 ARG A O 1
ATOM 652 N N . THR A 1 80 ? -15.907 -3.892 24.342 1.00 95.50 80 THR A N 1
ATOM 653 C CA . THR A 1 8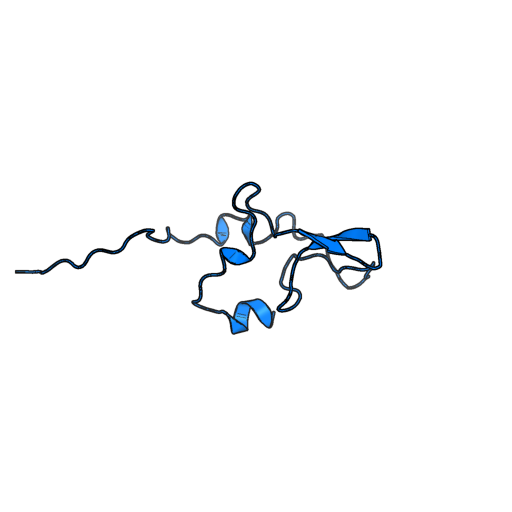0 ? -17.361 -3.790 24.493 1.00 95.50 80 THR A CA 1
ATOM 654 C C . THR A 1 80 ? -17.685 -2.964 25.737 1.00 95.50 80 THR A C 1
ATOM 656 O O . THR A 1 80 ? -17.102 -3.189 26.800 1.00 95.50 80 THR A O 1
ATOM 659 N N . ILE A 1 81 ? -18.596 -1.999 25.612 1.00 93.81 81 ILE A N 1
ATOM 660 C CA . ILE A 1 81 ? -19.099 -1.185 26.725 1.00 93.81 81 ILE A CA 1
ATOM 661 C C . ILE A 1 81 ? -20.590 -1.483 26.875 1.00 93.81 81 ILE A C 1
ATOM 663 O O . ILE A 1 81 ? -21.334 -1.427 25.899 1.00 93.81 81 ILE A O 1
ATOM 667 N N . ARG A 1 82 ? -21.020 -1.816 28.095 1.00 95.00 82 ARG A N 1
ATOM 668 C CA . ARG A 1 82 ? -22.435 -1.973 28.440 1.00 95.00 82 ARG A CA 1
ATOM 669 C C . ARG A 1 82 ? -22.966 -0.624 28.923 1.00 95.00 82 ARG A C 1
ATOM 671 O O . ARG A 1 82 ? -22.436 -0.089 29.891 1.00 95.00 82 ARG A O 1
ATOM 678 N N . ILE A 1 83 ? -23.980 -0.097 28.245 1.00 93.00 83 ILE A N 1
ATOM 679 C CA . ILE A 1 83 ? -24.708 1.109 28.663 1.00 93.00 83 ILE A CA 1
ATOM 680 C C . ILE A 1 83 ? -25.812 0.667 29.637 1.00 93.00 83 ILE A C 1
ATOM 682 O O . ILE A 1 83 ? -26.411 -0.393 29.425 1.00 93.00 83 ILE A O 1
ATOM 686 N N . LEU A 1 84 ? -25.997 1.419 30.725 1.00 85.88 84 LEU A N 1
ATOM 687 C CA . LEU A 1 84 ? -26.980 1.162 31.785 1.00 85.88 84 LEU A CA 1
ATOM 688 C C . LEU A 1 84 ? -28.219 2.034 31.606 1.00 85.88 84 LEU A C 1
ATOM 690 O O . LEU A 1 84 ? -28.037 3.205 31.202 1.00 85.88 84 LEU A O 1
#

Sequence (84 aa):
LKPIIDVAGLDISHWFDPRTNDIRHHIDPVTHCLLPYTPHGRFIHVAPPFPSSDFANDYGIPWWKDPKYKIGVLSKKVRTIRIL

Mean predicted aligned error: 4.66 Å

pLDDT: mean 91.6, std 4.03, range [64.12, 95.5]

Organism: NCBI:txid433720